Protein AF-A0A0S7ZVX0-F1 (afdb_monomer)

Sequence (69 aa):
LVPLSRIYAEFEDWLQRLRQQGRLEALVRESGQIAFITGPSKSADIELNLTLGVHGPKVVHAIVFDDTQ

pLDDT: mean 81.85, std 17.16, range [48.59, 96.88]

Radius of gyration: 15.8 Å; Cα contacts (8 Å, |Δi|>4): 31; chains: 1; bounding box: 35×30×37 Å

Mean predicted aligned error: 8.02 Å

Structure (mmCIF, N/CA/C/O backbone):
data_AF-A0A0S7ZVX0-F1
#
_entry.id   AF-A0A0S7ZVX0-F1
#
loop_
_atom_site.group_PDB
_atom_site.id
_atom_site.type_symbol
_atom_site.label_atom_id
_atom_site.label_alt_id
_atom_site.label_comp_id
_atom_site.label_asym_id
_atom_site.label_entity_id
_atom_site.label_seq_id
_atom_site.pdbx_PDB_ins_code
_atom_site.Cartn_x
_atom_site.Cartn_y
_atom_site.Cartn_z
_atom_site.occupancy
_atom_site.B_iso_or_equiv
_atom_site.auth_seq_id
_atom_site.auth_comp_id
_atom_site.auth_asym_id
_atom_site.auth_atom_id
_atom_site.pdbx_PDB_model_num
ATOM 1 N N . LEU A 1 1 ? -0.257 -11.703 -0.431 1.00 94.00 1 LEU A N 1
ATOM 2 C CA . LEU A 1 1 ? -1.628 -12.216 -0.640 1.00 94.00 1 LEU A CA 1
ATOM 3 C C . LEU A 1 1 ? -2.561 -11.018 -0.715 1.00 94.00 1 LEU A C 1
ATOM 5 O O . LEU A 1 1 ? -2.441 -10.145 0.137 1.00 94.00 1 LEU A O 1
ATOM 9 N N . VAL A 1 2 ? -3.423 -10.947 -1.722 1.00 95.00 2 VAL A N 1
ATOM 10 C CA . VAL A 1 2 ? -4.360 -9.839 -1.941 1.00 95.00 2 VAL A CA 1
ATOM 11 C C . VAL A 1 2 ? -5.751 -10.441 -2.174 1.00 95.00 2 VAL A C 1
ATOM 13 O O . VAL A 1 2 ? -5.930 -11.118 -3.183 1.00 95.00 2 VAL A O 1
ATOM 16 N N . PRO A 1 3 ? -6.715 -10.249 -1.257 1.00 96.44 3 PRO A N 1
ATOM 17 C CA . PRO A 1 3 ? -8.093 -10.674 -1.488 1.00 96.44 3 PRO A CA 1
ATOM 18 C C . PRO A 1 3 ? -8.684 -9.921 -2.682 1.00 96.44 3 PRO A C 1
ATOM 20 O O . PRO A 1 3 ? -8.464 -8.710 -2.800 1.00 96.44 3 PRO A O 1
ATOM 23 N N . LEU A 1 4 ? -9.445 -10.605 -3.537 1.00 95.69 4 LEU A N 1
ATOM 24 C CA . LEU A 1 4 ? -10.100 -9.995 -4.695 1.00 95.69 4 LEU A CA 1
ATOM 25 C C . LEU A 1 4 ? -11.023 -8.847 -4.265 1.00 95.69 4 LEU A C 1
ATOM 27 O O . LEU A 1 4 ? -11.021 -7.793 -4.896 1.00 95.69 4 LEU A O 1
ATOM 31 N N . SER A 1 5 ? -11.707 -8.987 -3.124 1.00 94.69 5 SER A N 1
ATOM 32 C CA . SER A 1 5 ? -12.552 -7.941 -2.526 1.00 94.69 5 SER A CA 1
ATOM 33 C C . SER A 1 5 ? -11.813 -6.652 -2.126 1.00 94.69 5 SER A C 1
ATOM 35 O O . SER A 1 5 ? -12.447 -5.659 -1.759 1.00 94.69 5 SER A O 1
ATOM 37 N N . ARG A 1 6 ? -10.472 -6.649 -2.154 1.00 93.44 6 ARG A N 1
ATOM 38 C CA . ARG A 1 6 ? -9.619 -5.502 -1.802 1.00 93.44 6 ARG A CA 1
ATOM 39 C C . ARG A 1 6 ? -8.904 -4.876 -2.998 1.00 93.44 6 ARG A C 1
ATOM 41 O O . ARG A 1 6 ? -8.002 -4.064 -2.790 1.00 93.44 6 ARG A O 1
ATOM 48 N N . ILE A 1 7 ? -9.293 -5.230 -4.217 1.00 94.31 7 ILE A N 1
ATOM 49 C CA . ILE A 1 7 ? -8.845 -4.558 -5.436 1.00 94.31 7 ILE A CA 1
ATOM 50 C C . ILE A 1 7 ? -9.881 -3.493 -5.799 1.00 94.31 7 ILE A C 1
ATOM 52 O O . ILE A 1 7 ? -11.068 -3.783 -5.913 1.00 94.31 7 ILE A O 1
ATOM 56 N N . TYR A 1 8 ? -9.416 -2.258 -5.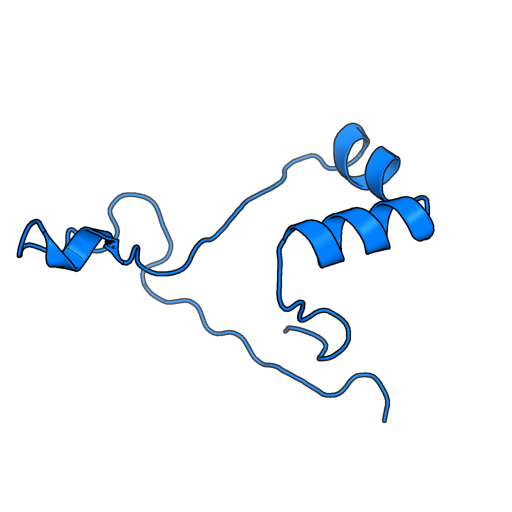960 1.00 94.56 8 TYR A N 1
ATOM 57 C CA . TYR A 1 8 ? -10.241 -1.092 -6.273 1.00 94.56 8 TYR A CA 1
ATOM 58 C C . TYR A 1 8 ? -9.789 -0.507 -7.610 1.00 94.56 8 TYR A C 1
ATOM 60 O O . TYR A 1 8 ? -8.611 -0.624 -7.953 1.00 94.56 8 TYR A O 1
ATOM 68 N N . ALA A 1 9 ? -10.718 0.097 -8.354 1.00 92.75 9 ALA A N 1
ATOM 69 C CA . ALA A 1 9 ? -10.391 0.775 -9.605 1.00 92.75 9 ALA A CA 1
ATOM 70 C C . ALA A 1 9 ? -9.593 2.053 -9.321 1.00 92.75 9 ALA A C 1
ATOM 72 O O . ALA A 1 9 ? -8.517 2.235 -9.885 1.00 92.75 9 ALA A O 1
ATOM 73 N N . GLU A 1 10 ? -10.077 2.871 -8.381 1.00 93.00 10 GLU A N 1
ATOM 74 C CA . GLU A 1 10 ? -9.432 4.117 -7.979 1.00 93.00 10 GLU A CA 1
ATOM 75 C C . GLU A 1 10 ? -9.048 4.127 -6.493 1.00 93.00 10 GLU A C 1
ATOM 77 O O . GLU A 1 10 ? -9.639 3.455 -5.640 1.00 93.00 10 GLU A O 1
ATOM 82 N N . PHE A 1 11 ? -8.057 4.952 -6.150 1.00 90.88 11 PHE A N 1
ATOM 83 C CA . PHE A 1 11 ? -7.666 5.180 -4.755 1.00 90.88 11 PHE A CA 1
ATOM 84 C C . PHE A 1 11 ? -8.805 5.796 -3.924 1.00 90.88 11 PHE A C 1
ATOM 86 O O . PHE A 1 11 ? -8.953 5.498 -2.735 1.00 90.88 11 PHE A O 1
ATOM 93 N N . GLU A 1 12 ? -9.630 6.635 -4.553 1.00 94.69 12 GLU A N 1
ATOM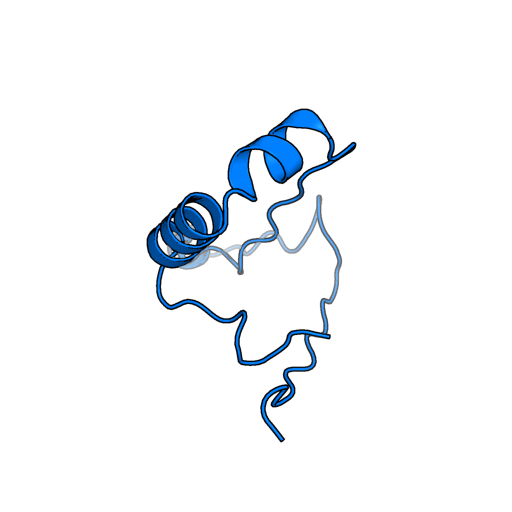 94 C CA . GLU A 1 12 ? -10.787 7.263 -3.913 1.00 94.69 12 GLU A CA 1
ATOM 95 C C . GLU A 1 12 ? -11.850 6.236 -3.504 1.00 94.69 12 GLU A C 1
ATOM 97 O O . GLU A 1 12 ? -12.393 6.347 -2.402 1.00 94.69 12 GLU A O 1
ATOM 102 N N . ASP A 1 13 ? -12.068 5.188 -4.307 1.00 96.44 13 ASP A N 1
ATOM 103 C CA . ASP A 1 13 ? -12.999 4.099 -3.978 1.00 96.44 13 ASP A CA 1
ATOM 104 C C . ASP A 1 13 ? -12.575 3.386 -2.688 1.00 96.44 13 ASP A C 1
ATOM 106 O O . ASP A 1 13 ? -13.387 3.123 -1.792 1.00 96.44 13 ASP A O 1
ATOM 110 N N . TRP A 1 14 ? -11.274 3.113 -2.557 1.00 94.75 14 TRP A N 1
ATOM 111 C CA . TRP A 1 14 ? -10.698 2.521 -1.352 1.00 94.75 14 TRP A CA 1
ATOM 112 C C . TRP A 1 14 ? -10.866 3.435 -0.131 1.00 94.75 14 TRP A C 1
ATOM 114 O O . TRP A 1 14 ? -11.305 2.980 0.933 1.00 94.75 14 TRP A O 1
ATOM 124 N N . LEU A 1 15 ? -10.569 4.732 -0.272 1.00 95.19 15 LEU A N 1
ATOM 125 C CA . LEU A 1 15 ? -10.741 5.709 0.808 1.00 95.19 15 LEU A CA 1
ATOM 126 C C . LEU A 1 15 ? -12.203 5.824 1.248 1.00 95.19 15 LEU A C 1
ATOM 128 O O . LEU A 1 15 ? -12.491 5.836 2.450 1.00 95.19 15 LEU A O 1
ATOM 132 N N . GLN A 1 16 ? -13.132 5.893 0.296 1.00 95.88 16 GLN A N 1
ATOM 133 C CA . GLN A 1 16 ? -14.561 5.958 0.575 1.00 95.88 16 GLN A CA 1
ATOM 134 C C . GLN A 1 16 ? -15.025 4.701 1.313 1.00 95.88 16 GLN A C 1
ATOM 136 O O . GLN A 1 16 ? -15.731 4.807 2.320 1.00 95.88 16 GLN A O 1
ATOM 141 N N . ARG A 1 17 ? -14.563 3.520 0.889 1.00 95.12 17 ARG A N 1
ATOM 142 C CA . ARG A 1 17 ? -14.870 2.251 1.555 1.00 95.12 17 ARG A CA 1
ATOM 143 C C . 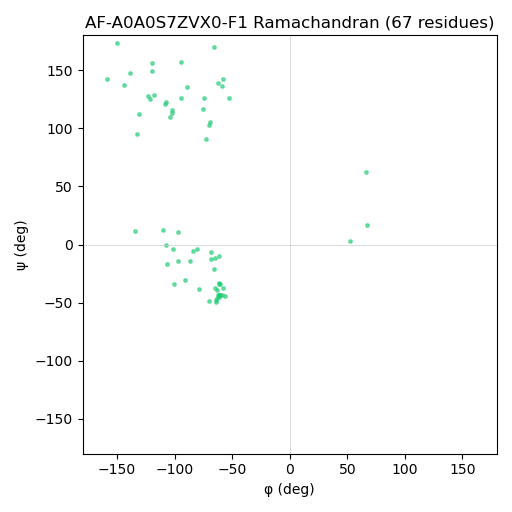ARG A 1 17 ? -14.365 2.220 2.997 1.00 95.12 17 ARG A C 1
ATOM 145 O O . ARG A 1 17 ? -15.106 1.806 3.887 1.00 95.12 17 ARG A O 1
ATOM 152 N N . LEU A 1 18 ? -13.144 2.688 3.261 1.00 95.19 18 LEU A N 1
ATOM 153 C CA . LEU A 1 18 ? -12.605 2.768 4.625 1.00 95.19 18 LEU A CA 1
ATOM 154 C C . LEU A 1 18 ? -13.399 3.720 5.521 1.00 95.19 18 LEU A C 1
ATOM 156 O O . LEU A 1 18 ? -13.609 3.412 6.696 1.00 95.19 18 LEU A O 1
ATOM 160 N N . ARG A 1 19 ? -13.852 4.858 4.979 1.00 94.50 19 ARG A N 1
ATOM 161 C CA . ARG A 1 19 ? -14.716 5.806 5.701 1.00 94.50 19 ARG A CA 1
ATOM 162 C C . ARG A 1 19 ? -16.064 5.184 6.042 1.00 94.50 1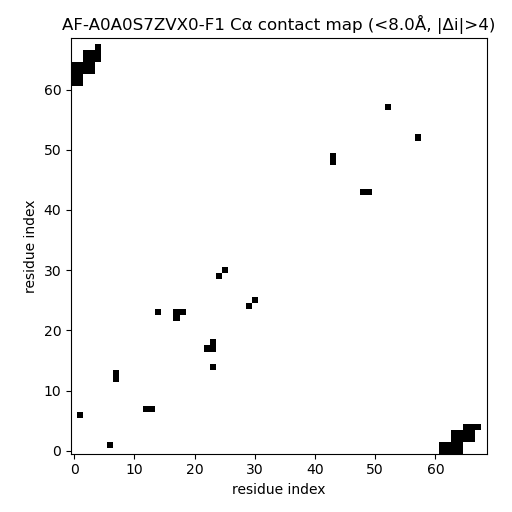9 ARG A C 1
ATOM 164 O O . ARG A 1 19 ? -16.470 5.242 7.195 1.00 94.50 19 ARG A O 1
ATOM 171 N N . GLN A 1 20 ? -16.717 4.543 5.073 1.00 96.31 20 GLN A N 1
ATOM 172 C CA . GLN A 1 20 ? -18.006 3.869 5.277 1.00 96.31 20 GLN A CA 1
ATOM 173 C C . GLN A 1 20 ? -17.923 2.745 6.316 1.00 96.31 20 GLN A C 1
ATOM 175 O O . GLN A 1 20 ? -18.868 2.525 7.063 1.00 96.31 20 GLN A O 1
ATOM 180 N N . GLN A 1 21 ? -16.784 2.055 6.390 1.00 95.25 21 GLN A N 1
ATOM 181 C CA . GLN A 1 21 ? -16.535 1.016 7.391 1.00 95.25 21 GLN A CA 1
ATOM 182 C C . GLN A 1 21 ? -16.127 1.569 8.767 1.00 95.25 21 GLN A C 1
ATOM 184 O O . GLN A 1 21 ? -15.900 0.778 9.678 1.00 95.25 21 GLN A O 1
ATOM 189 N N . GLY A 1 22 ? -15.965 2.888 8.927 1.00 95.75 22 GLY A N 1
ATOM 190 C CA . GLY A 1 22 ? -15.461 3.495 10.166 1.00 95.75 22 GLY A CA 1
ATOM 191 C C . GLY A 1 22 ? -13.997 3.155 10.478 1.00 95.75 22 GLY A C 1
ATOM 192 O O . GLY A 1 22 ? -13.550 3.318 11.606 1.00 95.75 22 GLY A O 1
ATOM 193 N N . ARG A 1 23 ? -13.232 2.668 9.492 1.00 95.06 23 ARG A N 1
ATOM 194 C CA . ARG A 1 23 ? -11.864 2.146 9.680 1.00 95.06 23 ARG A CA 1
ATOM 195 C C . ARG A 1 23 ? -10.767 3.157 9.375 1.00 95.06 23 ARG A C 1
ATOM 197 O O . ARG A 1 23 ? -9.612 2.905 9.708 1.00 95.06 23 ARG A O 1
ATOM 204 N N . LEU A 1 24 ? -11.102 4.271 8.721 1.00 93.56 24 LEU A N 1
ATOM 205 C CA . LEU A 1 24 ? -10.107 5.264 8.310 1.00 93.56 24 LEU A CA 1
ATOM 206 C C . LEU A 1 24 ? -9.380 5.881 9.513 1.00 93.56 24 LEU A C 1
ATOM 208 O O . LEU A 1 24 ? -8.164 6.030 9.468 1.00 93.56 24 LEU A O 1
ATOM 212 N N . GLU A 1 25 ? -10.102 6.224 10.581 1.00 92.62 25 GLU A N 1
ATOM 213 C CA . GLU A 1 25 ? -9.493 6.854 11.755 1.00 92.62 25 GLU A CA 1
ATOM 214 C C . GLU A 1 25 ? -8.489 5.925 12.443 1.00 92.62 25 GLU A C 1
ATOM 216 O O . GLU A 1 25 ? -7.342 6.321 12.638 1.00 92.62 25 GLU A O 1
ATOM 221 N N . ALA A 1 26 ? -8.884 4.677 12.713 1.00 92.81 26 ALA A N 1
ATOM 222 C CA . ALA A 1 26 ? -7.993 3.669 13.283 1.00 92.81 26 ALA A CA 1
ATOM 223 C C . ALA A 1 26 ? -6.770 3.427 12.384 1.00 92.81 26 ALA A C 1
ATOM 225 O O . ALA A 1 26 ? -5.638 3.427 12.861 1.00 92.81 26 ALA A O 1
ATOM 226 N N . LEU A 1 27 ? -6.963 3.320 11.060 1.00 92.12 27 LEU A N 1
ATOM 227 C CA . LEU A 1 27 ? -5.849 3.169 10.119 1.00 92.12 27 LEU A CA 1
ATOM 228 C C . LEU A 1 27 ? -4.832 4.311 10.255 1.00 92.12 27 LEU A C 1
ATOM 230 O O . LEU A 1 27 ? -3.636 4.048 10.263 1.00 92.12 27 LEU A O 1
ATOM 234 N N . VAL A 1 28 ? -5.285 5.559 10.359 1.00 91.06 28 VAL A N 1
ATOM 235 C CA . VAL A 1 28 ? -4.395 6.729 10.403 1.00 91.06 28 VAL A CA 1
ATOM 236 C C . VAL A 1 28 ? -3.775 6.938 11.785 1.00 91.06 28 VAL A C 1
ATOM 238 O O . VAL A 1 28 ? -2.619 7.343 11.871 1.00 91.06 28 VAL A O 1
ATOM 241 N N . ARG A 1 29 ? -4.528 6.702 12.862 1.00 93.06 29 ARG A N 1
ATOM 242 C CA . ARG A 1 29 ? -4.097 7.028 14.230 1.00 93.06 29 ARG A CA 1
ATOM 243 C C . ARG A 1 29 ? -3.373 5.892 14.939 1.00 93.06 29 ARG A C 1
ATOM 245 O O . ARG A 1 29 ? -2.540 6.169 15.794 1.00 93.06 29 ARG A O 1
ATOM 252 N N . GLU A 1 30 ? -3.704 4.646 14.617 1.00 95.12 30 GLU A N 1
ATOM 253 C CA . GLU A 1 30 ? -3.225 3.473 15.358 1.00 95.12 30 GLU A CA 1
ATOM 254 C C . GLU A 1 30 ? -2.157 2.684 14.590 1.00 95.12 30 GLU A C 1
ATOM 256 O O . GLU A 1 30 ? -1.421 1.898 15.187 1.00 95.12 30 GLU A O 1
ATOM 261 N N . SER A 1 31 ? -2.019 2.893 13.276 1.00 92.38 31 SER A N 1
ATOM 262 C CA . SER A 1 31 ? -0.960 2.234 12.506 1.00 92.38 31 SER A CA 1
ATOM 263 C C . SER A 1 31 ? 0.397 2.868 12.798 1.00 92.38 31 SER A C 1
ATOM 265 O O . SER A 1 31 ? 0.591 4.061 12.581 1.00 92.38 31 SER A O 1
ATOM 267 N N . GLY A 1 32 ? 1.379 2.055 13.195 1.00 92.81 32 GLY A N 1
ATOM 268 C CA . GLY A 1 32 ? 2.759 2.521 13.386 1.00 92.81 32 GLY A CA 1
ATOM 269 C C . GLY A 1 32 ? 3.457 2.965 12.090 1.00 92.81 32 GLY A C 1
ATOM 270 O O . GLY A 1 32 ? 4.427 3.714 12.143 1.00 92.81 32 GLY A O 1
ATOM 271 N N . GLN A 1 33 ? 2.972 2.516 10.926 1.00 90.00 33 GLN A N 1
ATOM 272 C CA . GLN A 1 33 ? 3.481 2.897 9.608 1.00 90.00 33 GLN A CA 1
ATOM 273 C C . GLN A 1 33 ? 2.418 2.656 8.526 1.00 90.00 33 GLN A C 1
ATOM 275 O O . GLN A 1 33 ? 1.723 1.641 8.547 1.00 90.00 33 GLN A O 1
ATOM 280 N N . ILE A 1 34 ? 2.353 3.551 7.536 1.00 88.62 34 ILE A N 1
ATOM 281 C CA . ILE A 1 34 ? 1.616 3.353 6.281 1.00 88.62 34 ILE A CA 1
ATOM 282 C C . ILE A 1 34 ? 2.619 3.483 5.131 1.00 88.62 34 ILE A C 1
ATOM 284 O O . ILE A 1 34 ? 3.333 4.480 5.045 1.00 88.62 34 ILE A O 1
ATOM 288 N N . ALA A 1 35 ? 2.691 2.473 4.263 1.00 87.19 35 ALA A N 1
ATOM 289 C CA . ALA A 1 35 ? 3.583 2.456 3.107 1.00 87.19 35 ALA A CA 1
ATOM 290 C C . ALA A 1 35 ? 2.773 2.387 1.809 1.00 87.19 35 ALA A C 1
ATOM 292 O O . ALA A 1 35 ? 1.932 1.504 1.643 1.00 87.19 35 ALA A O 1
ATOM 293 N N . PHE A 1 36 ? 3.063 3.298 0.880 1.00 85.75 36 PHE A N 1
ATOM 294 C CA . PHE A 1 36 ? 2.486 3.298 -0.460 1.00 85.75 36 PHE A CA 1
ATOM 295 C C . PHE A 1 36 ? 3.515 2.750 -1.446 1.00 85.75 36 PHE A C 1
ATOM 297 O O . PHE A 1 36 ? 4.573 3.344 -1.641 1.00 85.75 36 PHE A O 1
ATOM 304 N N . ILE A 1 37 ? 3.202 1.607 -2.055 1.00 83.50 37 ILE A N 1
ATOM 305 C CA . ILE A 1 37 ? 3.985 1.025 -3.146 1.00 83.50 37 ILE A CA 1
ATOM 306 C C . ILE A 1 37 ? 3.208 1.297 -4.428 1.00 83.50 37 ILE A C 1
ATOM 308 O O . ILE A 1 37 ? 2.132 0.735 -4.632 1.00 83.50 37 ILE A O 1
ATOM 312 N N . THR A 1 38 ? 3.730 2.181 -5.269 1.00 77.88 38 THR A N 1
ATOM 313 C CA . THR A 1 38 ? 3.155 2.474 -6.582 1.00 77.88 38 THR A CA 1
ATOM 314 C C . THR A 1 38 ? 3.827 1.620 -7.657 1.00 77.88 38 THR A C 1
ATOM 316 O O . THR A 1 38 ? 4.939 1.118 -7.475 1.00 77.88 38 THR A O 1
ATOM 319 N N . GLY A 1 39 ? 3.131 1.409 -8.777 1.00 72.88 39 GLY A N 1
ATOM 320 C CA . GLY A 1 39 ? 3.717 0.750 -9.944 1.00 72.88 39 GLY A CA 1
ATOM 321 C C . GLY A 1 39 ? 4.841 1.586 -10.573 1.00 72.88 39 GLY A C 1
ATOM 322 O O . GLY A 1 39 ? 5.008 2.757 -10.220 1.00 72.88 39 GLY A O 1
ATOM 323 N N . PRO A 1 40 ? 5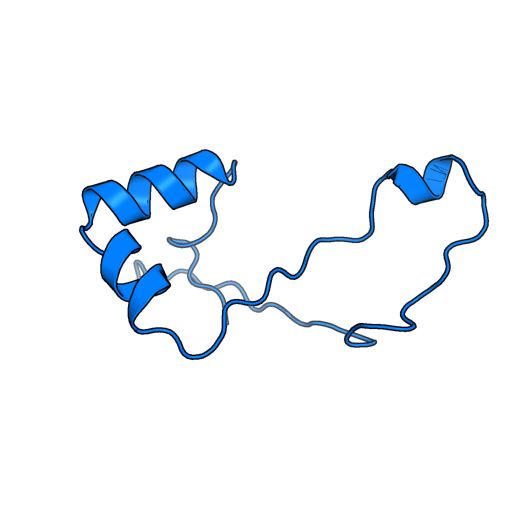.607 1.016 -11.523 1.00 61.59 40 PRO A N 1
ATOM 324 C CA . PRO A 1 40 ? 6.568 1.792 -12.299 1.00 61.59 40 PRO A CA 1
ATOM 325 C C . PRO A 1 40 ? 5.840 2.992 -12.911 1.00 61.59 40 PRO A C 1
ATOM 327 O O . PRO A 1 40 ? 4.789 2.836 -13.534 1.00 61.59 40 PRO A O 1
ATOM 330 N N . SER A 1 41 ? 6.356 4.197 -12.672 1.00 55.16 41 SER A N 1
ATOM 331 C CA . SER A 1 41 ? 5.716 5.404 -13.182 1.00 55.16 41 SER A CA 1
ATOM 332 C C . SER A 1 41 ? 5.590 5.342 -14.706 1.00 55.16 41 SER A C 1
ATOM 334 O O . SER A 1 41 ? 6.530 4.943 -15.395 1.00 55.16 41 SER A O 1
ATOM 336 N N . LYS A 1 42 ? 4.475 5.841 -15.247 1.00 49.50 42 LYS A N 1
ATOM 337 C CA . LYS A 1 42 ? 4.346 6.122 -16.685 1.00 49.50 42 LYS A CA 1
ATOM 338 C C . LYS A 1 42 ? 5.306 7.238 -17.153 1.00 49.50 42 LYS A C 1
ATOM 340 O O . LYS A 1 42 ? 5.503 7.409 -18.346 1.00 49.50 42 LYS A O 1
ATOM 345 N N . SER A 1 43 ? 5.939 7.975 -16.231 1.00 48.59 43 SER A N 1
ATOM 346 C CA . SER A 1 43 ? 6.956 9.009 -16.508 1.00 48.59 43 SER A CA 1
ATOM 347 C C . SER A 1 43 ? 8.285 8.469 -17.051 1.00 48.59 43 SER A C 1
ATOM 349 O O . SER A 1 43 ? 9.089 9.256 -17.541 1.00 48.59 43 SER A O 1
ATOM 351 N N . ALA A 1 44 ? 8.538 7.156 -16.996 1.00 48.75 44 ALA A N 1
ATOM 352 C CA . ALA A 1 44 ? 9.739 6.568 -17.598 1.00 48.75 44 ALA A CA 1
ATOM 353 C C . ALA A 1 44 ? 9.743 6.625 -19.146 1.00 48.75 44 ALA A C 1
ATOM 355 O O . ALA A 1 44 ? 10.758 6.313 -19.763 1.00 48.75 44 ALA A O 1
ATOM 356 N N . ASP A 1 45 ? 8.637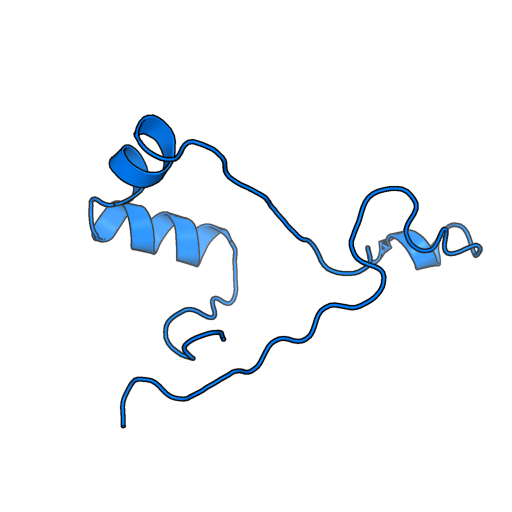 7.067 -19.755 1.00 49.47 45 ASP A N 1
ATOM 357 C CA . ASP A 1 45 ? 8.470 7.294 -21.199 1.00 49.47 45 ASP A CA 1
ATOM 358 C C . ASP A 1 45 ? 8.991 8.675 -21.671 1.00 49.47 45 ASP A C 1
ATOM 360 O O . ASP A 1 45 ? 9.006 8.959 -22.864 1.00 49.47 45 ASP A O 1
ATOM 364 N N . ILE A 1 46 ? 9.419 9.555 -20.751 1.00 51.84 46 ILE A N 1
ATOM 365 C CA . ILE A 1 46 ? 9.993 10.877 -21.086 1.00 51.84 46 ILE A CA 1
ATOM 366 C C . ILE A 1 46 ? 11.527 10.867 -21.005 1.00 51.84 46 ILE A C 1
ATOM 368 O O . ILE A 1 46 ? 12.189 11.534 -21.795 1.00 51.84 46 ILE A O 1
ATOM 372 N N . GLU A 1 47 ? 12.106 10.103 -20.075 1.00 54.41 47 GLU A N 1
ATOM 373 C CA . GLU A 1 47 ? 13.542 10.180 -19.765 1.00 54.41 47 GLU A CA 1
ATOM 374 C C . GLU A 1 47 ? 14.400 9.065 -20.388 1.00 54.41 47 GLU A C 1
ATOM 376 O O . GLU A 1 47 ? 15.620 9.113 -20.247 1.00 54.41 47 GLU A O 1
ATOM 381 N N . LEU A 1 48 ? 13.817 8.075 -21.089 1.00 55.84 48 LEU A N 1
ATOM 382 C CA . LEU A 1 48 ? 14.516 6.968 -21.789 1.00 55.84 48 LEU A CA 1
ATOM 383 C C . LEU A 1 48 ? 15.526 6.154 -20.943 1.00 55.84 48 LEU A C 1
ATOM 385 O O . LEU A 1 48 ? 16.153 5.228 -21.457 1.00 55.84 48 LEU A O 1
ATOM 389 N N . ASN A 1 49 ? 15.667 6.448 -19.649 1.00 52.06 49 ASN A N 1
ATOM 390 C CA . ASN A 1 49 ? 16.570 5.773 -18.734 1.00 52.06 49 ASN A CA 1
ATOM 391 C C . ASN A 1 49 ? 15.824 5.433 -17.441 1.00 52.06 49 ASN A C 1
ATOM 393 O O . ASN A 1 49 ? 15.667 6.245 -16.528 1.00 52.06 49 ASN A O 1
ATOM 397 N N . LEU A 1 50 ? 15.314 4.206 -17.385 1.00 51.34 50 LEU A N 1
ATOM 398 C CA . LEU A 1 50 ? 14.590 3.693 -16.232 1.00 51.34 50 LEU A CA 1
ATOM 399 C C . LEU A 1 50 ? 15.590 3.489 -15.084 1.00 51.34 50 LEU A C 1
ATOM 401 O O . LEU A 1 50 ? 16.342 2.513 -15.073 1.00 51.34 50 LEU A O 1
ATOM 405 N N . THR A 1 51 ? 15.613 4.395 -14.103 1.00 52.78 51 THR A N 1
ATOM 406 C CA . THR A 1 51 ? 16.391 4.169 -12.876 1.00 52.78 51 THR A CA 1
ATOM 407 C C . THR A 1 51 ? 15.663 3.114 -12.044 1.00 52.78 51 THR A C 1
ATOM 409 O O . THR A 1 51 ? 14.764 3.409 -11.257 1.00 52.78 51 THR A O 1
ATOM 412 N N . LEU A 1 52 ? 16.010 1.847 -12.267 1.00 53.47 52 LEU A N 1
ATOM 413 C CA . LEU A 1 52 ? 15.469 0.708 -11.533 1.00 53.47 52 LEU A CA 1
ATOM 414 C C . LEU A 1 52 ? 15.969 0.724 -10.080 1.00 53.47 52 LEU A C 1
ATOM 416 O O . LEU A 1 52 ? 17.106 0.359 -9.800 1.00 53.47 52 LEU A O 1
ATOM 420 N N . GLY A 1 53 ? 15.085 1.094 -9.152 1.00 53.84 53 GLY A N 1
ATOM 421 C CA . GLY A 1 53 ? 15.104 0.584 -7.778 1.00 53.84 53 GLY A CA 1
ATOM 422 C C . GLY A 1 53 ? 16.294 0.977 -6.899 1.00 53.84 53 GLY A C 1
ATOM 423 O O . GLY A 1 53 ? 16.980 0.102 -6.384 1.00 53.84 53 GLY A O 1
ATOM 424 N N . VAL A 1 54 ? 16.487 2.269 -6.621 1.00 52.31 54 VAL A N 1
ATOM 425 C CA . VAL A 1 54 ? 17.400 2.698 -5.538 1.00 52.31 54 VAL A CA 1
ATOM 426 C C . VAL A 1 54 ? 16.734 2.758 -4.153 1.00 52.31 54 VAL A C 1
ATOM 428 O O . VAL A 1 54 ? 17.439 2.844 -3.15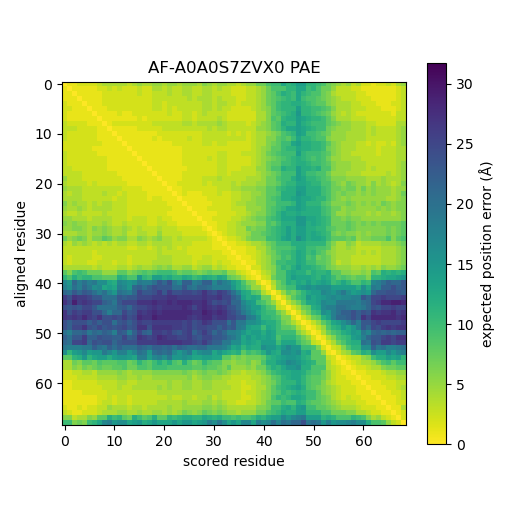7 1.00 52.31 54 VAL A O 1
ATOM 431 N N . HIS A 1 55 ? 15.396 2.722 -4.069 1.00 62.66 55 HIS A N 1
ATOM 432 C CA . HIS A 1 55 ? 14.647 2.974 -2.820 1.00 62.66 55 HIS A CA 1
ATOM 433 C C . HIS A 1 55 ? 13.515 1.960 -2.528 1.00 62.66 55 HIS A C 1
ATOM 435 O O . HIS A 1 55 ? 12.698 2.195 -1.642 1.00 62.66 55 HIS A O 1
ATOM 441 N N . GLY A 1 56 ? 13.434 0.832 -3.247 1.00 65.38 56 GLY A N 1
ATOM 442 C CA . GLY A 1 56 ? 12.341 -0.139 -3.082 1.00 65.38 56 GLY A CA 1
ATOM 443 C C . GLY A 1 56 ? 12.735 -1.588 -3.389 1.00 65.38 56 GLY A C 1
ATOM 444 O O . GLY A 1 56 ? 13.852 -1.838 -3.844 1.00 65.38 56 GLY A O 1
ATOM 445 N N . PRO A 1 57 ? 11.840 -2.561 -3.136 1.00 73.25 57 PRO A N 1
ATOM 446 C CA . PRO A 1 57 ? 12.114 -3.974 -3.381 1.00 73.25 57 PRO A CA 1
ATOM 447 C C . PRO A 1 57 ? 12.443 -4.233 -4.854 1.00 73.25 57 PRO A C 1
ATOM 449 O O . PRO A 1 57 ? 11.740 -3.754 -5.740 1.00 73.25 57 PRO A O 1
ATOM 452 N N . LYS A 1 58 ? 13.469 -5.052 -5.121 1.00 74.00 58 LYS A N 1
ATOM 453 C CA . LYS A 1 58 ? 13.858 -5.429 -6.493 1.00 74.00 58 LYS A CA 1
ATOM 454 C C . LYS A 1 58 ? 12.747 -6.184 -7.233 1.00 74.00 58 LYS A C 1
ATOM 456 O O . LYS A 1 58 ? 12.628 -6.060 -8.446 1.00 74.00 58 LYS A O 1
ATOM 461 N N . VAL A 1 59 ? 11.965 -6.987 -6.509 1.00 80.62 59 VAL A N 1
ATOM 462 C CA . VAL A 1 59 ? 10.844 -7.771 -7.042 1.00 80.62 59 VAL A CA 1
ATOM 463 C C . VAL A 1 59 ? 9.726 -7.814 -6.004 1.00 80.62 59 VAL A C 1
ATOM 465 O O . VAL A 1 59 ? 9.990 -8.033 -4.821 1.00 80.62 59 VAL A O 1
ATOM 468 N N . VAL A 1 60 ? 8.479 -7.653 -6.450 1.00 84.50 60 VAL A N 1
ATOM 469 C CA . VAL A 1 60 ? 7.269 -7.823 -5.634 1.00 84.50 60 VAL A CA 1
ATOM 470 C C . VAL A 1 60 ? 6.382 -8.873 -6.297 1.00 84.50 60 VAL A C 1
ATOM 472 O O . VAL A 1 60 ? 6.064 -8.754 -7.476 1.00 84.50 60 VAL A O 1
ATOM 475 N N . HIS A 1 61 ? 5.966 -9.887 -5.536 1.00 90.75 61 HIS A N 1
ATOM 476 C CA . HIS A 1 61 ? 4.981 -10.876 -5.977 1.00 90.75 61 HIS A CA 1
ATOM 477 C C . HIS A 1 61 ? 3.659 -10.645 -5.241 1.00 90.75 61 HIS A C 1
ATOM 479 O O . HIS A 1 61 ? 3.602 -10.728 -4.012 1.00 90.75 61 HIS A O 1
ATOM 485 N N . ALA A 1 62 ? 2.588 -10.386 -5.990 1.00 91.75 62 ALA A N 1
ATOM 486 C CA . ALA A 1 62 ? 1.229 -10.329 -5.466 1.00 91.75 62 ALA A CA 1
ATOM 487 C C . ALA A 1 62 ? 0.454 -11.568 -5.929 1.00 91.75 62 ALA A C 1
ATOM 489 O O . ALA A 1 62 ? 0.340 -11.824 -7.121 1.00 91.75 62 ALA A O 1
ATOM 490 N N . ILE A 1 63 ? -0.077 -12.334 -4.976 1.00 96.25 63 ILE A N 1
ATOM 491 C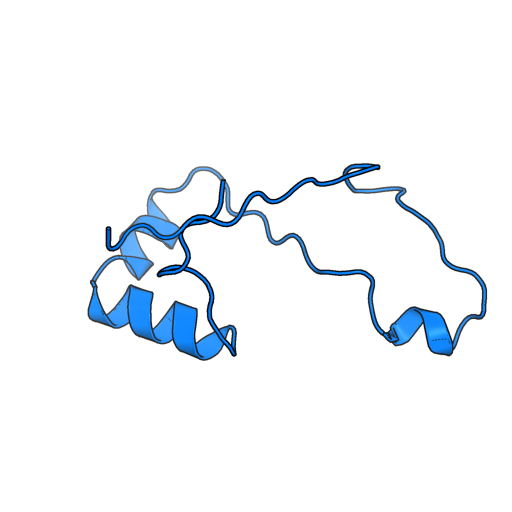 CA . ILE A 1 63 ? -0.979 -13.460 -5.247 1.00 96.25 63 ILE A CA 1
ATOM 492 C C . ILE A 1 63 ? -2.389 -12.979 -4.939 1.00 96.25 63 ILE A C 1
ATOM 494 O O . ILE A 1 63 ? -2.683 -12.689 -3.773 1.00 96.25 63 ILE A O 1
ATOM 498 N N . VAL A 1 64 ? -3.211 -12.871 -5.978 1.00 96.69 64 VAL A N 1
ATOM 499 C CA . VAL A 1 64 ? -4.628 -12.523 -5.868 1.00 96.69 64 VAL A CA 1
ATOM 500 C C . VAL A 1 64 ? -5.435 -13.802 -5.693 1.00 96.69 64 VAL A C 1
ATOM 502 O O . VAL A 1 64 ? -5.180 -14.786 -6.384 1.00 96.69 64 VAL A O 1
ATOM 505 N N . PHE A 1 65 ? -6.383 -13.794 -4.763 1.00 96.75 65 PHE A N 1
ATOM 506 C CA . PHE A 1 65 ? -7.267 -14.928 -4.513 1.00 96.75 65 PHE A CA 1
ATOM 507 C C . PHE A 1 65 ? -8.698 -14.449 -4.275 1.00 96.75 65 PHE A C 1
ATOM 509 O O . PHE A 1 65 ? -8.902 -13.361 -3.738 1.00 96.75 65 PHE A O 1
ATOM 516 N N . ASP A 1 66 ? -9.671 -15.258 -4.690 1.00 96.88 66 ASP A N 1
ATOM 517 C CA . ASP A 1 66 ? -11.082 -15.009 -4.408 1.00 96.88 66 ASP A CA 1
ATOM 518 C C . ASP A 1 66 ? -11.366 -15.351 -2.939 1.00 96.88 66 ASP A C 1
ATOM 520 O O . ASP A 1 66 ? -11.177 -16.489 -2.511 1.00 96.88 66 ASP A O 1
ATOM 524 N N . ASP A 1 67 ? -11.747 -14.345 -2.155 1.00 95.38 67 ASP A N 1
ATOM 525 C CA . ASP A 1 67 ? -12.084 -14.458 -0.735 1.00 95.38 67 ASP A CA 1
ATOM 526 C C . ASP A 1 67 ? -13.594 -14.580 -0.484 1.00 95.38 67 ASP A C 1
ATOM 528 O O . ASP A 1 67 ? -14.043 -14.467 0.656 1.00 95.38 67 ASP A O 1
ATOM 532 N N . TH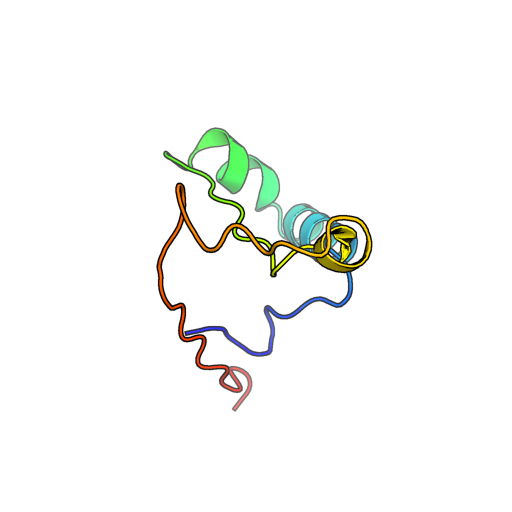R A 1 68 ? -14.374 -14.788 -1.548 1.00 84.00 68 THR A N 1
ATOM 533 C CA . THR A 1 68 ? -15.837 -14.924 -1.499 1.00 84.00 68 THR A CA 1
ATOM 534 C C . THR A 1 68 ? -16.337 -16.353 -1.732 1.00 84.00 68 THR A C 1
ATOM 536 O O . THR A 1 68 ? -17.547 -16.581 -1.683 1.00 84.00 68 THR A O 1
ATOM 539 N N . GLN A 1 69 ? -15.415 -17.297 -1.949 1.00 67.25 69 GLN A N 1
ATOM 540 C CA . GLN A 1 69 ? -15.666 -18.742 -2.038 1.00 67.25 69 GLN A CA 1
ATOM 541 C C . GLN A 1 69 ? -15.657 -19.399 -0.654 1.00 67.25 69 GLN A C 1
ATOM 543 O O . GLN A 1 69 ? -14.776 -19.045 0.164 1.00 67.25 69 GLN A O 1
#

Foldseek 3Di:
DAEPVQDDPDPVVNVVVCVVVVNPVCCVPVDPDDDDDDDQDPCCVPVVDRPQDPPDDNDDDDDYDHPPD

Secondary structure (DSSP, 8-state):
-EEGGG--SSHHHHHHHHHHTT-HHHHHHH-S-----PPSPTTHHHHS-----SSS-S-----EE-S--

Solvent-accessible surface area (backbone atoms only — not comparable to full-atom values): 4832 Å² total; per-residue (Å²): 116,41,50,51,90,73,67,63,96,46,73,63,58,49,52,52,50,31,51,77,68,66,43,46,62,53,56,69,74,69,46,96,73,88,86,87,85,76,75,86,63,81,67,52,79,77,67,83,62,76,84,79,60,94,87,57,77,92,74,84,84,81,48,75,43,77,73,86,119